Protein AF-A0A640T4W4-F1 (afdb_monomer)

Solvent-accessible surface area (backbone atoms only — not comparable to full-atom values): 9234 Å² total; per-residue (Å²): 133,63,74,55,59,55,52,50,51,50,52,50,52,46,46,73,70,68,56,85,58,77,63,46,58,45,52,45,71,54,50,72,35,65,68,62,49,50,57,32,55,79,66,49,32,19,34,34,18,25,38,56,58,77,37,78,40,57,28,76,93,44,76,40,35,42,51,65,50,59,76,66,57,54,78,86,60,49,43,83,44,55,25,58,73,46,103,84,49,69,54,67,30,34,35,30,78,42,74,35,59,62,96,58,93,44,37,50,32,44,36,39,39,30,37,79,85,79,64,50,74,48,38,28,48,30,41,25,59,56,86,70,60,69,68,57,56,40,35,46,57,41,49,62,81,60,85,77,71,72,83,75,73,78,82,73,82,78,82,131

Mean predicted aligned error: 10.57 Å

pLDDT: mean 72.94, std 17.38, range [24.86, 92.56]

Secondary structure (DSSP, 8-state):
--HHHHHHHHHHHHHHTT---SEEEE-HHHHT-HHHHHHHHHTT-EEEEEE-TT-EEEETTEEEEHHHHHHH--GGG-EEEE-S-BTTB--EEEEEE------SSSEEEEEEEE-TTT--EEEEEEEESS---HHHHHHHHHGGG-TT------------

Nearest PDB structures (foldseek):
  5eua-assembly2_B  TM=5.337E-01  e=7.377E-02  Pseudomonas aeruginosa
  5eph-assembly3_C  TM=5.341E-01  e=1.002E-01  Pseudomonas aeruginosa
  8joi-assembly2_B  TM=5.193E-01  e=1.360E-01  Pseudomonas aeruginosa
  1jwv-assembly1_A  TM=3.911E-01  e=1.537E-01  Escherichia coli
  4rva-assembly1_A  TM=4.074E-01  e=3.621E-01  Escherichia coli

Organism: NCBI:txid249580

Radius of gyration: 17.26 Å; Cα contacts (8 Å, |Δi|>4): 255; chains: 1; bounding box: 62×40×35 Å

Sequence (160 aa):
MPRSELATRMISRFLDAGHQAAWVAGDEVYGGNPKLRAALEERGTGYVLAVACSHEVTTGAGKFRADAVAKKVPKRAWQKLAAEAGAKGHRFYDWAAIDAADPEPGSRQPLIRRNRTTGELAYYRCYSAQPVPLTTLVRVAGSRRRAGQWPTVPSGRFSG

Foldseek 3Di:
DDPLVVVLVVLVVCVVVVDDDQEAEEEQSQQPDPVSVVSCVVVQRKYKYWHDQQDWAAAPVGIDRNVVVVVVDDPVQWDFAFAPQDPVGTQTWTKHWGFHPDPDQWGWIKMWTARPVPRDIIIIIITGNDDDDPNVSSNSNSCVVVPDDDPPPPPDDDDD

Structure (mmCIF, N/CA/C/O backbone):
data_AF-A0A640T4W4-F1
#
_entry.id   AF-A0A640T4W4-F1
#
loop_
_atom_site.group_PDB
_atom_site.id
_atom_site.type_symbol
_atom_site.label_atom_id
_atom_site.label_alt_id
_atom_site.label_comp_id
_atom_site.label_asym_id
_atom_site.label_entity_id
_atom_site.label_seq_id
_atom_site.pdbx_PDB_ins_code
_atom_site.Cartn_x
_atom_site.Cartn_y
_atom_site.Cartn_z
_atom_site.occupancy
_atom_site.B_iso_or_equiv
_atom_site.auth_seq_id
_atom_site.auth_comp_id
_atom_site.auth_asym_id
_atom_site.auth_atom_id
_atom_site.pdbx_PDB_model_num
ATOM 1 N N . MET A 1 1 ? -6.934 24.441 -11.862 1.00 48.44 1 MET A N 1
ATOM 2 C CA . MET A 1 1 ? -6.634 23.559 -10.711 1.00 48.44 1 MET A CA 1
ATOM 3 C C . MET A 1 1 ? -6.203 22.192 -11.222 1.00 48.44 1 MET A C 1
ATOM 5 O O . MET A 1 1 ? -6.883 21.667 -12.100 1.00 48.44 1 MET A O 1
ATOM 9 N N . PRO A 1 2 ? -5.091 21.622 -10.735 1.00 50.88 2 PRO A N 1
ATOM 10 C CA . PRO A 1 2 ? -4.694 20.257 -11.070 1.00 50.88 2 PRO A CA 1
ATOM 11 C C . PRO A 1 2 ? -5.713 19.235 -10.528 1.00 50.88 2 PRO A C 1
ATOM 13 O O . PRO A 1 2 ? -6.306 19.425 -9.466 1.00 50.88 2 PRO A O 1
ATOM 16 N N . ARG A 1 3 ? -5.924 18.131 -11.261 1.00 51.56 3 ARG A N 1
ATOM 17 C CA . ARG A 1 3 ? -6.896 17.062 -10.919 1.00 51.56 3 ARG A CA 1
ATOM 18 C C . ARG A 1 3 ? -6.682 16.461 -9.519 1.00 51.56 3 ARG A C 1
ATOM 20 O O . ARG A 1 3 ? -7.633 16.001 -8.895 1.00 51.56 3 ARG A O 1
ATOM 27 N N . SER A 1 4 ? -5.445 16.521 -9.033 1.00 52.38 4 SER A N 1
ATOM 28 C CA . SER A 1 4 ? -4.988 16.075 -7.716 1.00 52.38 4 SER A CA 1
ATOM 29 C C . SER A 1 4 ? -5.678 16.781 -6.546 1.00 52.38 4 SER A C 1
ATOM 31 O O . SER A 1 4 ? -6.152 16.149 -5.600 1.00 52.38 4 SER A O 1
ATOM 33 N N . GLU A 1 5 ? -5.746 18.108 -6.616 1.00 59.59 5 GLU A N 1
ATOM 34 C CA . GLU A 1 5 ? -6.269 18.953 -5.546 1.00 59.59 5 GLU A CA 1
ATOM 35 C C . GLU A 1 5 ? -7.786 18.881 -5.474 1.00 59.59 5 GLU A C 1
ATOM 37 O O . GLU A 1 5 ? -8.347 18.842 -4.379 1.00 59.59 5 GLU A O 1
ATOM 42 N N . LEU A 1 6 ? -8.450 18.812 -6.633 1.00 64.75 6 LEU A N 1
ATOM 43 C CA . LEU A 1 6 ? -9.901 18.675 -6.696 1.00 64.75 6 LEU A CA 1
ATOM 44 C C . LEU A 1 6 ? -10.344 17.375 -6.031 1.00 64.75 6 LEU A C 1
ATOM 46 O O . LEU A 1 6 ? -11.224 17.389 -5.176 1.00 64.75 6 LEU A O 1
ATOM 50 N N . ALA A 1 7 ? -9.706 16.262 -6.372 1.00 59.53 7 ALA A N 1
ATOM 51 C CA . ALA A 1 7 ? -10.104 14.985 -5.820 1.00 59.53 7 ALA A CA 1
ATOM 52 C C . ALA A 1 7 ? -9.690 14.808 -4.353 1.00 59.53 7 ALA A C 1
ATOM 54 O O . ALA A 1 7 ? -10.456 14.236 -3.585 1.00 59.53 7 ALA A O 1
ATOM 55 N N . THR A 1 8 ? -8.560 15.385 -3.925 1.00 63.47 8 THR A N 1
ATOM 56 C CA . THR A 1 8 ? -8.248 15.514 -2.490 1.00 63.47 8 THR A CA 1
ATOM 57 C C . THR A 1 8 ? -9.377 16.250 -1.773 1.00 63.47 8 THR A C 1
ATOM 59 O O . THR A 1 8 ? -9.892 15.759 -0.777 1.00 63.47 8 THR A O 1
ATOM 62 N N . ARG A 1 9 ? -9.810 17.403 -2.301 1.00 68.38 9 ARG A N 1
ATOM 63 C CA . ARG A 1 9 ? -10.874 18.212 -1.698 1.00 68.38 9 ARG A CA 1
ATOM 64 C C . ARG A 1 9 ? -12.216 17.484 -1.685 1.00 68.38 9 ARG A C 1
ATOM 66 O O . ARG A 1 9 ? -12.955 17.616 -0.718 1.00 68.38 9 ARG A O 1
ATOM 73 N N . MET A 1 10 ? -12.533 16.719 -2.729 1.00 71.00 10 MET A N 1
ATOM 74 C CA . MET A 1 10 ? -13.752 15.908 -2.783 1.00 71.00 10 MET A CA 1
ATOM 75 C C . MET A 1 10 ? -13.717 14.765 -1.771 1.00 71.00 10 MET A C 1
ATOM 77 O O . MET A 1 10 ? -14.708 14.564 -1.080 1.00 71.00 10 MET A O 1
ATOM 81 N N . ILE A 1 11 ? -12.587 14.061 -1.640 1.00 67.12 11 ILE A N 1
ATOM 82 C CA . ILE A 1 11 ? -12.424 13.002 -0.637 1.00 67.12 11 ILE A CA 1
ATOM 83 C C . ILE A 1 11 ? -12.500 13.601 0.769 1.00 67.12 11 ILE A C 1
ATOM 85 O O . ILE A 1 11 ? -13.276 13.112 1.579 1.00 67.12 11 ILE A O 1
ATOM 89 N N . SER A 1 12 ? -11.782 14.695 1.043 1.00 66.25 12 SER A N 1
ATOM 90 C CA . SER A 1 12 ? -11.867 15.399 2.326 1.00 66.25 12 SER A CA 1
ATOM 91 C C . SER A 1 12 ? -13.299 15.825 2.628 1.00 66.25 12 SER A C 1
ATOM 93 O O . SER A 1 12 ? -13.815 15.445 3.664 1.00 66.25 12 SER A O 1
ATOM 95 N N . ARG A 1 13 ? -13.997 16.480 1.692 1.00 69.81 13 ARG A N 1
ATOM 96 C CA . ARG A 1 13 ? -15.390 16.913 1.890 1.00 69.81 13 ARG A CA 1
ATOM 97 C C . ARG A 1 13 ? -16.356 15.745 2.099 1.00 69.81 13 ARG A C 1
ATOM 99 O O . ARG A 1 13 ? -17.288 15.866 2.884 1.00 69.81 13 ARG A O 1
ATOM 106 N N . PHE A 1 14 ? -16.161 14.633 1.392 1.00 67.00 14 PHE A N 1
ATOM 107 C CA . PHE A 1 14 ? -16.963 13.424 1.574 1.00 67.00 14 PHE A CA 1
ATOM 108 C C . PHE A 1 14 ? -16.757 12.827 2.973 1.00 67.00 14 PHE A C 1
ATOM 110 O O . PHE A 1 14 ? -17.725 12.465 3.635 1.00 67.00 14 PHE A O 1
ATOM 117 N N . LEU A 1 15 ? -15.513 12.789 3.452 1.00 64.25 15 LEU A N 1
ATOM 118 C CA . LEU A 1 15 ? -15.186 12.329 4.803 1.00 64.25 15 LEU A CA 1
ATOM 119 C C . LEU A 1 15 ? -15.657 13.324 5.880 1.00 64.25 15 LEU A C 1
ATOM 121 O O . LEU A 1 15 ? -16.170 12.912 6.919 1.00 64.25 15 LEU A O 1
ATOM 125 N N . ASP A 1 16 ? -15.538 14.631 5.635 1.00 67.81 16 ASP A N 1
ATOM 126 C CA . ASP A 1 16 ? -16.010 15.709 6.517 1.00 67.81 16 ASP A CA 1
ATOM 127 C C . ASP A 1 16 ? -17.535 15.699 6.667 1.00 67.81 16 ASP A C 1
ATOM 129 O O . ASP A 1 16 ? -18.048 16.042 7.727 1.00 67.81 16 ASP A O 1
ATOM 133 N N . ALA A 1 17 ? -18.262 15.234 5.648 1.00 66.38 17 ALA A N 1
ATOM 134 C CA . ALA A 1 17 ? -19.710 15.032 5.697 1.00 66.38 17 ALA A CA 1
ATOM 135 C C . ALA A 1 17 ? -20.143 13.823 6.558 1.00 66.38 17 ALA A C 1
ATOM 137 O O . ALA A 1 17 ? -21.329 13.503 6.610 1.00 66.38 17 ALA A O 1
ATOM 138 N N . GLY A 1 18 ? -19.207 13.143 7.232 1.00 57.94 18 GLY A N 1
ATOM 139 C CA . GLY A 1 18 ? -19.494 12.030 8.142 1.00 57.94 18 GLY A CA 1
ATOM 140 C C . GLY A 1 18 ? -19.676 10.680 7.447 1.00 57.94 18 GLY A C 1
ATOM 141 O O . GLY A 1 18 ? -20.037 9.698 8.095 1.00 57.94 18 GLY A O 1
ATOM 142 N N . HIS A 1 19 ? -19.413 10.593 6.140 1.00 62.12 19 HIS A N 1
ATOM 143 C CA . HIS A 1 19 ? -19.469 9.319 5.436 1.00 62.12 19 HIS A CA 1
ATOM 144 C C . HIS A 1 19 ? -18.290 8.428 5.837 1.00 62.12 19 HIS A C 1
ATOM 146 O O . HIS A 1 19 ? -17.123 8.787 5.674 1.00 62.12 19 HIS A O 1
ATOM 152 N N . GLN A 1 20 ? -18.606 7.232 6.329 1.00 61.94 20 GLN A N 1
ATOM 153 C CA . GLN A 1 20 ? -17.618 6.221 6.682 1.00 61.94 20 GLN A CA 1
ATOM 154 C C . GLN A 1 20 ? -17.348 5.323 5.472 1.00 61.94 20 GLN A C 1
ATOM 156 O O . GLN A 1 20 ? -18.208 4.554 5.044 1.00 61.94 20 GLN A O 1
ATOM 161 N N . ALA A 1 21 ? -16.140 5.406 4.921 1.00 66.69 21 ALA A N 1
ATOM 162 C CA . ALA A 1 21 ? -15.613 4.390 4.020 1.00 66.69 21 ALA A CA 1
ATOM 163 C C . ALA A 1 21 ? -14.641 3.514 4.811 1.00 66.69 21 ALA A C 1
ATOM 165 O O . ALA A 1 21 ? -13.733 4.033 5.448 1.00 66.69 21 ALA A O 1
ATOM 166 N N . ALA A 1 22 ? -14.796 2.189 4.761 1.00 76.19 22 ALA A N 1
ATOM 167 C CA . ALA A 1 22 ? -13.854 1.289 5.431 1.00 76.19 22 ALA A CA 1
ATOM 168 C C . ALA A 1 22 ? -12.451 1.333 4.789 1.00 76.19 22 ALA A C 1
ATOM 170 O O . ALA A 1 22 ? -11.450 1.114 5.470 1.00 76.19 22 ALA A O 1
ATOM 171 N N . TRP A 1 23 ? -12.389 1.616 3.480 1.00 81.06 23 TRP A N 1
ATOM 172 C CA . TRP A 1 23 ? -11.159 1.640 2.692 1.00 81.06 23 TRP A CA 1
ATOM 173 C C . TRP A 1 23 ? -11.173 2.726 1.618 1.00 81.06 23 TRP A C 1
ATOM 175 O O . TRP A 1 23 ? -12.164 2.890 0.907 1.00 81.06 23 TRP A O 1
ATOM 185 N N . VAL A 1 24 ? -10.031 3.386 1.428 1.00 81.12 24 VAL A N 1
ATOM 186 C CA . VAL A 1 24 ? -9.779 4.302 0.308 1.00 81.12 24 VAL A CA 1
ATOM 187 C C . VAL A 1 24 ? -8.683 3.739 -0.593 1.00 81.12 24 VAL A C 1
ATOM 189 O O . VAL A 1 24 ? -7.558 3.508 -0.158 1.00 81.12 24 VAL A O 1
ATOM 192 N N . ALA A 1 25 ? -8.997 3.540 -1.873 1.00 81.44 25 ALA A N 1
ATOM 193 C CA . ALA A 1 25 ? -8.022 3.174 -2.897 1.00 81.44 25 ALA A CA 1
ATOM 194 C C . ALA A 1 25 ? -7.760 4.371 -3.819 1.00 81.44 25 ALA A C 1
ATOM 196 O O . ALA A 1 25 ? -8.702 4.987 -4.314 1.00 81.44 25 ALA A O 1
ATOM 197 N N . GLY A 1 26 ? -6.492 4.690 -4.075 1.00 73.31 26 GLY A N 1
ATOM 198 C CA . GLY A 1 26 ? -6.111 5.882 -4.837 1.00 73.31 26 GLY A CA 1
ATOM 199 C C . GLY A 1 26 ? -4.856 5.684 -5.676 1.00 73.31 26 GLY A C 1
ATOM 200 O O . GLY A 1 26 ? -4.084 4.744 -5.479 1.00 73.31 26 GLY A O 1
ATOM 201 N N . ASP A 1 27 ? -4.674 6.548 -6.669 1.00 69.94 27 ASP A N 1
ATOM 202 C CA . ASP A 1 27 ? -3.467 6.576 -7.492 1.00 69.94 27 ASP A CA 1
ATOM 203 C C . ASP A 1 27 ? -2.300 7.345 -6.833 1.00 69.94 27 ASP A C 1
ATOM 205 O O . ASP A 1 27 ? -2.406 7.843 -5.710 1.00 69.94 27 ASP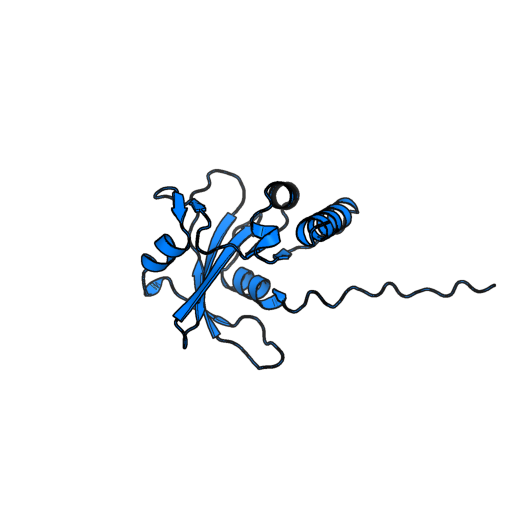 A O 1
ATOM 209 N N . GLU A 1 28 ? -1.175 7.410 -7.550 1.00 61.62 28 GLU A N 1
ATOM 210 C CA . GLU A 1 28 ? 0.084 8.041 -7.130 1.00 61.62 28 GLU A CA 1
ATOM 211 C C . GLU A 1 28 ? -0.074 9.491 -6.677 1.00 61.62 28 GLU A C 1
ATOM 213 O O . GLU A 1 28 ? 0.602 9.947 -5.754 1.00 61.62 28 GLU A O 1
ATOM 218 N N . VAL A 1 29 ? -1.034 10.192 -7.274 1.00 60.28 29 VAL A N 1
ATOM 219 C CA . VAL A 1 29 ? -1.324 11.590 -6.994 1.00 60.28 29 VAL A CA 1
ATOM 220 C C . VAL A 1 29 ? -1.850 11.771 -5.567 1.00 60.28 29 VAL A C 1
ATOM 222 O O . VAL A 1 29 ? -1.578 12.786 -4.926 1.00 60.28 29 VAL A O 1
ATOM 225 N N . TYR A 1 30 ? -2.558 10.771 -5.040 1.00 61.66 30 TYR A N 1
ATOM 226 C CA . TYR A 1 30 ? -3.068 10.769 -3.667 1.00 61.66 30 TYR A CA 1
ATOM 227 C C . TYR A 1 30 ? -2.039 10.231 -2.673 1.00 61.66 30 TYR A C 1
ATOM 229 O O . TYR A 1 30 ? -1.962 10.727 -1.550 1.00 61.66 30 TYR A O 1
ATOM 237 N N . GLY A 1 31 ? -1.218 9.255 -3.080 1.00 59.41 31 GLY A N 1
ATOM 238 C CA . GLY A 1 31 ? -0.173 8.668 -2.232 1.00 59.41 31 GLY A CA 1
ATOM 239 C C . GLY A 1 31 ? 0.877 9.679 -1.756 1.00 59.41 31 GLY A C 1
ATOM 240 O O . GLY A 1 31 ? 1.414 9.543 -0.651 1.00 59.41 31 GLY A O 1
ATOM 241 N N . GLY A 1 32 ? 1.117 10.723 -2.555 1.00 63.34 32 GLY A N 1
ATOM 242 C CA . GLY A 1 32 ? 2.023 11.828 -2.237 1.00 63.34 32 GLY A CA 1
ATOM 243 C C . GLY A 1 32 ? 1.438 12.935 -1.351 1.00 63.34 32 GLY A C 1
ATOM 244 O O . GLY A 1 32 ? 2.199 13.787 -0.901 1.00 63.34 32 GLY A O 1
ATOM 245 N N . ASN A 1 33 ? 0.128 12.956 -1.067 1.00 71.75 33 ASN A N 1
ATOM 246 C CA . ASN A 1 33 ? -0.494 14.053 -0.319 1.00 71.75 33 ASN A CA 1
ATOM 247 C C . ASN A 1 33 ? -0.500 13.781 1.203 1.00 71.75 33 ASN A C 1
ATOM 249 O O . ASN A 1 33 ? -1.288 12.959 1.676 1.00 71.75 33 ASN A O 1
ATOM 253 N N . PRO A 1 34 ? 0.330 14.468 2.013 1.00 73.62 34 PRO A N 1
ATOM 254 C CA . PRO A 1 34 ? 0.398 14.225 3.453 1.00 73.62 34 PRO A CA 1
ATOM 255 C C . PRO A 1 34 ? -0.891 14.603 4.193 1.00 73.62 34 PRO A C 1
ATOM 257 O O . PRO A 1 34 ? -1.236 13.921 5.150 1.00 73.62 34 PRO A O 1
ATOM 260 N N . LYS A 1 35 ? -1.630 15.625 3.736 1.00 75.62 35 LYS A N 1
ATOM 261 C CA . LYS A 1 35 ? -2.870 16.075 4.393 1.00 75.62 35 LYS A CA 1
ATOM 262 C C . LYS A 1 35 ? -3.992 15.053 4.247 1.00 75.62 35 LYS A C 1
ATOM 264 O O . LYS A 1 35 ? -4.705 14.783 5.204 1.00 75.62 35 LYS A O 1
ATOM 269 N N . LEU A 1 36 ? -4.114 14.458 3.059 1.00 75.00 36 LEU A N 1
ATOM 270 C CA . LEU A 1 36 ? -5.084 13.392 2.820 1.00 75.00 36 LEU A CA 1
ATOM 271 C C . LEU A 1 36 ? -4.786 12.172 3.694 1.00 75.00 36 LEU A C 1
ATOM 273 O O . LEU A 1 36 ? -5.699 11.599 4.275 1.00 75.00 36 LEU A O 1
ATOM 277 N N . ARG A 1 37 ? -3.507 11.795 3.805 1.00 79.06 37 ARG A N 1
ATOM 278 C CA . ARG A 1 37 ? -3.094 10.663 4.642 1.00 79.06 37 ARG A CA 1
ATOM 279 C C . ARG A 1 37 ? -3.390 10.917 6.114 1.00 79.06 37 ARG A C 1
ATOM 281 O O . ARG A 1 37 ? -4.043 10.083 6.719 1.00 79.06 37 ARG A O 1
ATOM 288 N N . ALA A 1 38 ? -2.986 12.070 6.648 1.00 81.38 38 ALA A N 1
ATOM 289 C CA . ALA A 1 38 ? -3.264 12.428 8.038 1.00 81.38 38 ALA A CA 1
ATOM 290 C C . ALA A 1 38 ? -4.768 12.368 8.345 1.00 81.38 38 ALA A C 1
ATOM 292 O O . ALA A 1 38 ? -5.168 11.697 9.287 1.00 81.38 38 ALA A O 1
ATOM 293 N N . ALA A 1 39 ? -5.608 12.942 7.477 1.00 80.50 39 ALA A N 1
ATOM 294 C CA . ALA A 1 39 ? -7.059 12.909 7.653 1.00 80.50 39 ALA A CA 1
ATOM 295 C C . ALA A 1 39 ? -7.654 11.487 7.624 1.00 80.50 39 ALA A C 1
ATOM 297 O O . ALA A 1 39 ? -8.631 11.221 8.319 1.00 80.50 39 ALA A O 1
ATOM 298 N N . LEU A 1 40 ? -7.103 10.570 6.818 1.00 81.88 40 LEU A N 1
ATOM 299 C CA . LEU A 1 40 ? -7.544 9.170 6.790 1.00 81.88 40 LEU A CA 1
ATOM 300 C C . LEU A 1 40 ? -7.110 8.417 8.054 1.00 81.88 40 LEU A C 1
ATOM 302 O O . LEU A 1 40 ? -7.904 7.663 8.613 1.00 81.88 40 LEU A O 1
ATOM 306 N N . GLU A 1 41 ? -5.879 8.645 8.515 1.00 84.88 41 GLU A N 1
ATOM 307 C CA . GLU A 1 41 ? -5.317 7.996 9.705 1.00 84.88 41 GLU A CA 1
ATOM 308 C C . GLU A 1 41 ? -5.985 8.487 10.996 1.00 84.88 41 GLU A C 1
ATOM 310 O O . GLU A 1 41 ? -6.386 7.661 11.811 1.00 84.88 41 GLU A O 1
ATOM 315 N N . GLU A 1 42 ? -6.227 9.796 11.142 1.00 83.06 42 GLU A N 1
ATOM 316 C CA . GLU A 1 42 ? -6.983 10.382 12.267 1.00 83.06 42 GLU A CA 1
ATOM 317 C C . GLU A 1 42 ? -8.387 9.780 12.408 1.00 83.06 42 GLU A C 1
ATOM 319 O O . GLU A 1 42 ? -8.920 9.654 13.508 1.00 83.06 42 GLU A O 1
ATOM 324 N N . ARG A 1 43 ? -8.989 9.374 11.286 1.00 78.75 43 ARG A N 1
ATOM 325 C CA . ARG A 1 43 ? -10.321 8.756 11.233 1.00 78.75 43 ARG A CA 1
ATOM 326 C C . ARG A 1 43 ? -10.278 7.230 11.317 1.00 78.75 43 ARG A C 1
ATOM 328 O O . ARG A 1 43 ? -11.323 6.595 11.189 1.00 78.75 43 ARG A O 1
ATOM 335 N N . GLY A 1 44 ? -9.094 6.627 11.444 1.00 81.88 44 GLY A N 1
ATOM 336 C CA . GLY A 1 44 ? -8.902 5.174 11.423 1.00 81.88 44 GLY A CA 1
ATOM 337 C C . GLY A 1 44 ? -9.306 4.508 10.101 1.00 81.88 44 GLY A C 1
ATOM 338 O O . GLY A 1 44 ? -9.548 3.302 10.060 1.00 81.88 44 GLY A O 1
ATOM 339 N N . THR A 1 45 ? -9.411 5.277 9.015 1.00 83.94 45 THR A N 1
ATOM 340 C CA . THR A 1 45 ? -9.839 4.781 7.704 1.00 83.94 45 THR A CA 1
ATOM 341 C C . THR A 1 45 ? -8.671 4.116 6.987 1.00 83.94 45 THR A C 1
ATOM 343 O O . THR A 1 45 ? -7.644 4.747 6.729 1.00 83.94 45 THR A O 1
ATOM 346 N N . GLY A 1 46 ? -8.832 2.841 6.625 1.00 86.69 46 GLY A N 1
ATOM 347 C CA . GLY A 1 46 ? -7.813 2.110 5.880 1.00 86.69 46 GLY A CA 1
ATOM 348 C C . GLY A 1 46 ? -7.596 2.700 4.488 1.00 86.69 46 GLY A C 1
ATOM 349 O O . GLY A 1 46 ? -8.528 3.190 3.848 1.00 86.69 46 GLY A O 1
ATOM 350 N N . TYR A 1 47 ? -6.372 2.635 3.973 1.00 86.44 47 TYR A N 1
ATOM 351 C CA . TYR A 1 47 ? -6.102 3.059 2.603 1.00 86.44 47 TYR A CA 1
ATOM 352 C C . TYR A 1 47 ? -5.067 2.192 1.900 1.00 86.44 47 TYR A C 1
ATOM 354 O O . TYR A 1 47 ? -4.187 1.610 2.529 1.00 86.44 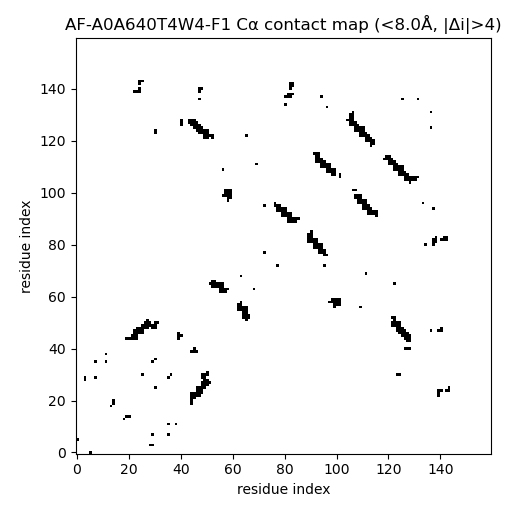47 TYR A O 1
ATOM 362 N N . VAL A 1 48 ? -5.165 2.147 0.571 1.00 87.69 48 VAL A N 1
ATOM 363 C CA . VAL A 1 48 ? -4.161 1.584 -0.336 1.00 87.69 48 VAL A CA 1
ATOM 364 C C . VAL A 1 48 ? -3.944 2.575 -1.474 1.00 87.69 48 VAL A C 1
ATOM 366 O O . VAL A 1 48 ? -4.749 2.683 -2.401 1.00 87.69 48 VAL A O 1
ATOM 369 N N . LEU A 1 49 ? -2.851 3.327 -1.398 1.00 86.12 49 LEU A N 1
ATOM 370 C CA . LEU A 1 49 ? -2.537 4.385 -2.355 1.00 86.12 49 LEU A CA 1
ATOM 371 C C . LEU A 1 49 ? -1.325 3.969 -3.179 1.00 86.12 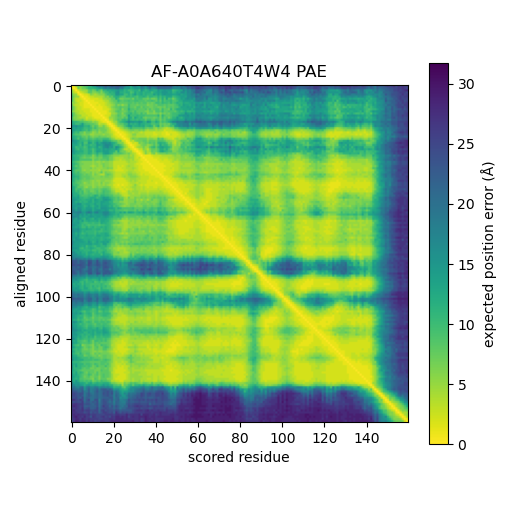49 LEU A C 1
ATOM 373 O O . LEU A 1 49 ? -0.305 3.579 -2.612 1.00 86.12 49 LEU A O 1
ATOM 377 N N . ALA A 1 50 ? -1.425 4.038 -4.507 1.00 85.31 50 ALA A N 1
ATOM 378 C CA . ALA A 1 50 ? -0.256 3.837 -5.358 1.00 85.31 50 ALA A CA 1
ATOM 379 C C . ALA A 1 50 ? 0.795 4.921 -5.067 1.00 85.31 50 ALA A C 1
ATOM 381 O O . ALA A 1 50 ? 0.449 6.024 -4.650 1.00 85.31 50 ALA A O 1
ATOM 382 N N . VAL A 1 51 ? 2.072 4.603 -5.263 1.00 83.94 51 VAL A N 1
ATOM 383 C CA . VAL A 1 51 ? 3.196 5.535 -5.088 1.00 83.94 51 VAL A CA 1
ATOM 384 C C . VAL A 1 51 ? 4.253 5.313 -6.171 1.00 83.94 51 VAL A C 1
ATOM 386 O O . VAL A 1 51 ? 4.321 4.236 -6.772 1.00 83.94 51 VAL A O 1
ATOM 389 N N . ALA A 1 52 ? 5.093 6.325 -6.396 1.00 81.75 52 ALA A N 1
ATOM 390 C CA . ALA A 1 52 ? 6.240 6.247 -7.294 1.00 81.75 52 ALA A CA 1
ATOM 391 C C . ALA A 1 52 ? 7.212 5.127 -6.883 1.00 81.75 52 ALA A C 1
ATOM 393 O O . ALA A 1 52 ? 7.346 4.796 -5.705 1.00 81.75 52 ALA A O 1
ATOM 394 N N . CYS A 1 53 ? 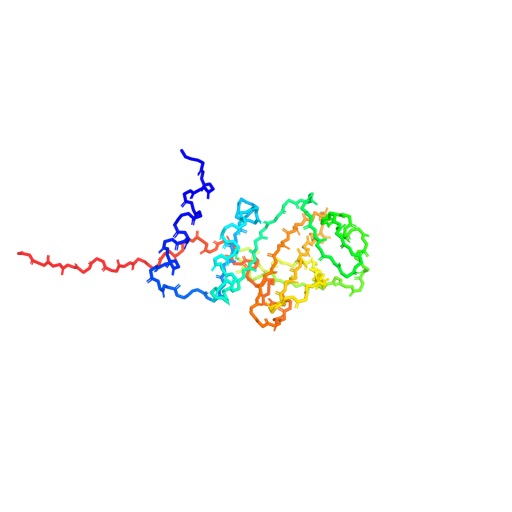7.997 4.611 -7.829 1.00 81.69 53 CYS A N 1
ATOM 395 C CA . CYS A 1 53 ? 9.093 3.686 -7.514 1.00 81.69 53 CYS A CA 1
ATOM 396 C C . CYS A 1 53 ? 10.203 4.327 -6.657 1.00 81.69 53 CYS A C 1
ATOM 398 O O . CYS 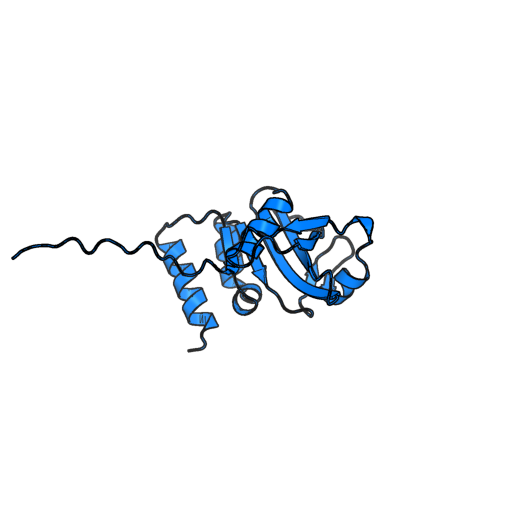A 1 53 ? 10.875 3.637 -5.891 1.00 81.69 53 CYS A O 1
ATOM 400 N N . SER A 1 54 ? 10.369 5.649 -6.768 1.00 80.94 54 SER A N 1
ATOM 401 C CA . SER A 1 54 ? 11.294 6.467 -5.980 1.00 80.94 54 SER A CA 1
ATOM 402 C C . SER A 1 54 ? 10.768 6.811 -4.587 1.00 80.94 54 SER A C 1
ATOM 404 O O . SER A 1 54 ? 11.490 7.429 -3.810 1.00 80.94 54 SER A O 1
ATOM 406 N N . HIS A 1 55 ? 9.530 6.423 -4.267 1.00 81.38 55 HIS A N 1
ATOM 407 C CA . HIS A 1 55 ? 8.901 6.735 -2.992 1.00 81.38 55 HIS A CA 1
ATOM 408 C C . HIS A 1 55 ? 9.679 6.133 -1.819 1.00 81.38 55 HIS A C 1
ATOM 410 O O . HIS A 1 55 ? 10.067 4.963 -1.854 1.00 81.38 55 HIS A O 1
ATOM 416 N N . GLU A 1 56 ? 9.875 6.923 -0.763 1.00 82.25 56 GLU A N 1
ATOM 417 C CA . GLU A 1 56 ? 10.583 6.477 0.433 1.00 82.25 56 GLU A CA 1
ATOM 418 C C . GLU A 1 56 ? 9.683 5.656 1.361 1.00 82.25 56 GLU A C 1
ATOM 420 O O . GLU A 1 56 ? 8.601 6.065 1.803 1.00 82.25 56 GLU A O 1
ATOM 425 N N . VAL A 1 57 ? 10.181 4.472 1.678 1.00 77.88 57 VAL A N 1
ATOM 426 C CA . VAL A 1 57 ? 9.578 3.483 2.549 1.00 77.88 57 VAL A CA 1
ATOM 427 C C . VAL A 1 57 ? 10.414 3.384 3.819 1.00 77.88 57 VAL A C 1
ATOM 429 O O . VAL A 1 57 ? 11.589 3.022 3.771 1.00 77.88 57 VAL A O 1
ATOM 432 N N . THR A 1 58 ? 9.800 3.681 4.962 1.00 78.31 58 THR A N 1
ATOM 433 C CA . THR A 1 58 ? 10.400 3.426 6.275 1.00 78.31 58 THR A CA 1
ATOM 434 C C . THR A 1 58 ? 10.222 1.951 6.624 1.00 78.31 58 THR A C 1
ATOM 436 O O . THR A 1 58 ? 9.104 1.444 6.641 1.00 78.31 58 THR A O 1
ATOM 439 N N . THR A 1 59 ? 11.324 1.263 6.893 1.00 74.19 59 THR A N 1
ATOM 440 C CA . THR A 1 59 ? 11.374 -0.130 7.358 1.00 74.19 59 THR A CA 1
ATOM 441 C C . THR A 1 59 ? 12.133 -0.193 8.682 1.00 74.19 59 THR A C 1
ATOM 443 O O . THR A 1 59 ? 12.807 0.770 9.047 1.00 74.19 59 THR A O 1
ATOM 446 N N . GLY A 1 60 ? 12.114 -1.340 9.368 1.00 70.69 60 GLY A N 1
ATOM 447 C CA . GLY A 1 60 ? 12.947 -1.555 10.566 1.00 70.69 60 GLY A CA 1
ATOM 448 C C . GLY A 1 60 ? 14.447 -1.385 10.344 1.00 70.69 60 GLY A C 1
ATOM 449 O O . GLY A 1 60 ? 15.170 -1.078 11.282 1.00 70.69 60 GLY A O 1
ATOM 450 N N . ALA A 1 61 ? 14.914 -1.512 9.101 1.00 72.81 61 ALA A N 1
ATOM 451 C CA . ALA A 1 61 ? 16.311 -1.299 8.736 1.00 72.81 61 ALA A CA 1
ATOM 452 C C . ALA A 1 61 ? 16.628 0.158 8.332 1.00 72.81 61 ALA A C 1
ATOM 454 O O . ALA A 1 61 ? 17.748 0.441 7.914 1.00 72.81 61 ALA A O 1
ATOM 455 N N . GLY A 1 62 ? 15.650 1.070 8.397 1.00 79.38 62 GLY A N 1
ATOM 456 C CA . GLY A 1 62 ? 15.775 2.462 7.961 1.00 79.38 62 GLY A CA 1
ATOM 457 C C . GLY A 1 62 ? 14.888 2.815 6.764 1.00 79.38 62 GLY A C 1
ATOM 458 O O . GLY A 1 62 ? 14.002 2.052 6.362 1.00 79.38 62 GLY A O 1
ATOM 459 N N . LYS A 1 63 ? 15.112 4.007 6.201 1.00 82.44 63 LYS A N 1
ATOM 460 C CA . LYS A 1 63 ? 14.373 4.524 5.042 1.00 82.44 63 LYS A CA 1
ATOM 461 C C . LYS A 1 63 ? 15.056 4.113 3.743 1.00 82.44 63 LYS A C 1
ATOM 463 O O . LYS A 1 63 ? 16.248 4.345 3.562 1.00 82.44 63 LYS A O 1
ATOM 468 N N . PHE A 1 64 ? 14.290 3.531 2.830 1.00 84.06 64 PHE A N 1
ATOM 469 C CA . PHE A 1 64 ? 14.774 3.095 1.523 1.00 84.06 64 PHE A CA 1
ATOM 470 C C . PHE A 1 64 ? 13.760 3.432 0.438 1.00 84.06 64 PHE A C 1
ATOM 472 O O . PHE A 1 64 ? 12.558 3.469 0.687 1.00 84.06 64 PHE A O 1
ATOM 479 N N . ARG A 1 65 ? 14.225 3.608 -0.799 1.00 86.38 65 ARG A N 1
ATOM 480 C CA . ARG A 1 65 ? 13.322 3.709 -1.950 1.00 86.38 65 ARG A CA 1
ATOM 481 C C . ARG A 1 65 ? 12.576 2.396 -2.180 1.00 86.38 65 ARG A C 1
ATOM 483 O O . ARG A 1 65 ? 13.154 1.316 -2.029 1.00 86.38 65 ARG A O 1
ATOM 490 N N . ALA A 1 66 ? 11.319 2.486 -2.598 1.00 84.62 66 ALA A N 1
ATOM 491 C CA . ALA A 1 66 ? 10.459 1.329 -2.822 1.00 84.62 66 ALA A CA 1
ATOM 492 C C . ALA A 1 66 ? 11.055 0.329 -3.836 1.00 84.62 66 ALA A C 1
ATOM 494 O O . ALA A 1 66 ? 10.986 -0.884 -3.627 1.00 84.62 66 ALA A O 1
ATOM 495 N N . ASP A 1 67 ? 11.712 0.815 -4.891 1.00 86.25 67 ASP A N 1
ATOM 496 C CA . ASP A 1 67 ? 12.418 -0.019 -5.870 1.00 86.25 67 ASP A CA 1
ATOM 497 C C . ASP A 1 67 ? 13.646 -0.747 -5.297 1.00 86.25 67 ASP A C 1
ATOM 499 O O . ASP A 1 67 ? 13.878 -1.923 -5.591 1.00 86.25 67 ASP A O 1
ATOM 503 N N . ALA A 1 68 ? 14.423 -0.079 -4.447 1.00 87.25 68 ALA A N 1
ATOM 504 C CA . ALA A 1 68 ? 15.551 -0.679 -3.747 1.00 87.25 68 ALA A CA 1
ATOM 505 C C . ALA A 1 68 ? 15.085 -1.759 -2.760 1.00 87.25 68 ALA A C 1
ATOM 507 O O . ALA A 1 68 ? 15.721 -2.811 -2.660 1.00 87.25 68 ALA A O 1
ATOM 508 N N . VAL A 1 69 ? 13.955 -1.534 -2.081 1.00 86.00 69 VAL A N 1
ATOM 509 C CA . VAL A 1 69 ? 13.319 -2.540 -1.219 1.00 86.00 69 VAL A CA 1
ATOM 510 C C . VAL A 1 69 ? 12.860 -3.735 -2.051 1.00 86.00 69 VAL A C 1
ATOM 512 O O . VAL A 1 69 ? 13.212 -4.861 -1.710 1.00 86.00 69 VAL A O 1
ATOM 515 N N . ALA A 1 70 ? 12.170 -3.516 -3.178 1.00 86.25 70 ALA A N 1
ATOM 516 C CA . ALA A 1 70 ? 11.684 -4.592 -4.049 1.00 86.25 70 ALA A CA 1
ATOM 517 C C . ALA A 1 70 ? 12.789 -5.558 -4.494 1.00 86.25 70 ALA A C 1
ATOM 519 O O . ALA A 1 70 ? 12.579 -6.771 -4.505 1.00 86.25 70 ALA A O 1
ATOM 520 N N . LYS A 1 71 ? 13.977 -5.032 -4.821 1.00 86.88 71 LYS A N 1
ATOM 521 C CA . LYS A 1 71 ? 15.146 -5.838 -5.218 1.00 86.88 71 LYS A CA 1
ATOM 522 C C . LYS A 1 71 ? 15.664 -6.742 -4.096 1.00 86.88 71 LYS A C 1
ATOM 524 O O . LYS A 1 71 ? 16.273 -7.768 -4.382 1.00 86.88 71 LYS A O 1
ATOM 529 N N . LYS A 1 72 ? 15.430 -6.369 -2.837 1.00 87.44 72 LYS A N 1
ATOM 530 C CA . LYS A 1 72 ? 15.872 -7.108 -1.647 1.00 87.44 72 LYS A CA 1
ATOM 531 C C . LYS A 1 72 ? 14.805 -8.059 -1.098 1.00 87.44 72 LYS A C 1
ATOM 533 O O . LYS A 1 72 ? 15.103 -8.823 -0.183 1.00 87.44 72 LYS A O 1
ATOM 538 N N . VAL A 1 73 ? 13.582 -8.046 -1.640 1.00 87.06 73 VAL A N 1
ATOM 539 C CA . VAL A 1 73 ? 12.508 -8.937 -1.180 1.00 87.06 73 VAL A CA 1
ATOM 540 C C . VAL A 1 73 ? 12.863 -10.389 -1.518 1.00 87.06 73 VAL A C 1
ATOM 542 O O . VAL A 1 73 ? 12.969 -10.736 -2.702 1.00 87.06 73 VAL A O 1
ATOM 545 N N . PRO A 1 74 ? 13.008 -11.274 -0.515 1.00 87.12 74 PRO A N 1
ATOM 546 C CA . PRO A 1 74 ? 13.356 -12.664 -0.761 1.00 87.12 74 PRO A CA 1
ATOM 547 C C . PRO A 1 74 ? 12.227 -13.370 -1.517 1.00 87.12 74 PRO A C 1
ATOM 549 O O . PRO A 1 74 ? 11.049 -13.096 -1.297 1.00 87.12 74 PRO A O 1
ATOM 552 N N . LYS A 1 75 ? 12.569 -14.343 -2.373 1.00 84.88 75 LYS A N 1
ATOM 553 C CA . LYS A 1 75 ? 11.593 -15.072 -3.211 1.00 84.88 75 LYS A CA 1
ATOM 554 C C . LYS A 1 75 ? 10.401 -15.624 -2.412 1.00 84.88 75 LYS A C 1
ATOM 556 O O . LYS A 1 75 ? 9.278 -15.547 -2.891 1.00 84.88 75 LYS A O 1
ATOM 561 N N . ARG A 1 76 ? 10.642 -16.104 -1.186 1.00 86.81 76 ARG A N 1
ATOM 562 C CA . ARG A 1 76 ? 9.622 -16.658 -0.272 1.00 86.81 76 ARG A CA 1
ATOM 563 C C . ARG A 1 76 ? 8.610 -15.643 0.273 1.00 86.81 76 ARG A C 1
ATOM 565 O O . ARG A 1 76 ? 7.556 -16.049 0.738 1.00 86.81 76 ARG A O 1
ATOM 572 N N . ALA A 1 77 ? 8.936 -14.351 0.257 1.00 87.50 77 ALA A N 1
ATOM 573 C CA . ALA A 1 77 ? 8.036 -13.299 0.732 1.00 87.50 77 ALA A CA 1
ATOM 574 C C . ALA A 1 77 ? 7.009 -12.881 -0.334 1.00 87.50 77 ALA A C 1
ATOM 576 O O . ALA A 1 77 ? 6.047 -12.184 -0.025 1.00 87.50 77 ALA A O 1
ATOM 577 N N . TRP A 1 78 ? 7.194 -13.319 -1.583 1.00 90.69 78 TRP A N 1
ATOM 578 C CA . TRP A 1 78 ? 6.236 -13.093 -2.656 1.00 90.69 78 TRP A CA 1
ATOM 579 C C . TRP A 1 78 ? 5.102 -14.115 -2.582 1.00 90.69 78 TRP A C 1
ATOM 581 O O . TRP A 1 78 ? 5.323 -15.318 -2.706 1.00 90.69 78 TRP A O 1
ATOM 591 N N . GLN A 1 79 ? 3.876 -13.627 -2.436 1.00 90.38 79 GLN A N 1
ATOM 592 C CA . GLN A 1 79 ? 2.661 -14.431 -2.414 1.00 90.38 79 GLN A CA 1
ATOM 593 C C . GLN A 1 79 ? 1.873 -14.233 -3.707 1.00 90.38 79 GLN A C 1
ATOM 595 O O . GLN A 1 79 ? 1.560 -13.108 -4.103 1.00 90.38 79 GLN A O 1
ATOM 600 N N . LYS A 1 80 ? 1.524 -15.334 -4.375 1.00 91.19 80 LYS A N 1
ATOM 601 C CA . LYS A 1 80 ? 0.682 -15.304 -5.574 1.00 91.19 80 LYS A CA 1
ATOM 602 C C . LYS A 1 80 ? -0.765 -15.058 -5.160 1.00 91.19 80 LYS A C 1
ATOM 604 O O . LYS A 1 80 ? -1.412 -15.956 -4.629 1.00 91.19 80 LYS A O 1
ATOM 609 N N . LEU A 1 81 ? -1.290 -13.874 -5.460 1.00 87.25 81 LEU A N 1
ATOM 610 C CA . LEU A 1 81 ? -2.663 -13.498 -5.129 1.00 87.25 81 LEU A CA 1
ATOM 611 C C . LEU A 1 81 ? -3.361 -12.858 -6.330 1.00 87.25 81 LEU A C 1
ATOM 613 O O . LEU A 1 81 ? -2.754 -12.149 -7.140 1.00 87.25 81 LEU A O 1
ATOM 617 N N . ALA A 1 82 ? -4.660 -13.116 -6.446 1.00 80.06 82 ALA A N 1
ATOM 618 C CA . ALA A 1 82 ? -5.508 -12.451 -7.421 1.00 80.06 82 ALA A CA 1
ATOM 619 C C . ALA A 1 82 ? -6.080 -11.167 -6.813 1.00 80.06 82 ALA A C 1
ATOM 621 O O . ALA A 1 82 ? -6.667 -11.193 -5.731 1.00 80.06 82 ALA A O 1
ATOM 622 N N . ALA A 1 83 ? -5.958 -10.058 -7.544 1.00 69.12 83 ALA A N 1
ATOM 623 C CA . ALA A 1 83 ? -6.908 -8.962 -7.382 1.00 69.12 83 ALA A CA 1
ATOM 624 C C . ALA A 1 83 ? -8.302 -9.486 -7.779 1.00 69.12 83 ALA A C 1
ATOM 626 O O . ALA A 1 83 ? -8.384 -10.385 -8.623 1.00 69.12 83 ALA A O 1
ATOM 627 N N . GLU A 1 84 ? -9.378 -8.976 -7.169 1.00 61.59 84 GLU A N 1
ATOM 628 C CA . GLU A 1 84 ? -10.752 -9.417 -7.465 1.00 61.59 84 GLU A CA 1
ATOM 629 C C . GLU A 1 84 ? -11.016 -9.557 -8.973 1.00 61.59 84 GLU A C 1
ATOM 631 O O . GLU A 1 84 ? -10.417 -8.853 -9.794 1.00 61.59 84 GLU A O 1
ATOM 636 N N . ALA A 1 85 ? -11.912 -10.481 -9.337 1.00 50.78 85 ALA A N 1
ATOM 637 C CA . ALA A 1 85 ? -12.256 -10.760 -10.725 1.00 50.78 85 ALA A CA 1
ATOM 638 C C . ALA A 1 85 ? -12.689 -9.471 -11.442 1.00 50.78 85 ALA A C 1
ATOM 640 O O . ALA A 1 85 ? -13.771 -8.938 -11.213 1.00 50.78 85 ALA A O 1
ATOM 641 N N . GLY A 1 86 ? -11.828 -8.954 -12.318 1.00 53.47 86 GLY A N 1
ATOM 642 C CA . GLY A 1 86 ? -12.236 -7.941 -13.282 1.00 53.47 86 GLY A CA 1
ATOM 643 C C . GLY A 1 86 ? -12.967 -8.597 -14.454 1.00 53.47 86 GLY A C 1
ATOM 644 O O . GLY A 1 86 ? -12.906 -9.810 -14.633 1.00 53.47 86 GLY A O 1
ATOM 645 N N . ALA A 1 87 ? -13.542 -7.786 -15.344 1.00 47.00 87 ALA A N 1
ATOM 646 C CA . ALA A 1 87 ? -14.205 -8.236 -16.580 1.00 47.00 87 ALA A CA 1
ATOM 647 C C . ALA A 1 87 ? -13.334 -9.098 -17.535 1.00 47.00 87 ALA A C 1
ATOM 649 O O . ALA A 1 87 ? -13.818 -9.563 -18.557 1.00 47.00 87 ALA A O 1
ATOM 650 N N . LYS A 1 88 ? -12.042 -9.301 -17.231 1.00 52.47 88 LYS A N 1
ATOM 651 C CA . LYS A 1 88 ? -11.090 -10.138 -17.988 1.00 52.47 88 LYS A CA 1
ATOM 652 C C . LYS A 1 88 ? -10.571 -11.340 -17.171 1.00 52.47 88 LYS A C 1
ATOM 654 O O . LYS A 1 88 ? -9.476 -11.823 -17.445 1.00 52.47 88 LYS A O 1
ATOM 659 N N . GLY A 1 89 ? -11.311 -11.775 -16.149 1.00 57.69 89 GLY A N 1
ATOM 660 C CA . GLY A 1 89 ? -10.932 -12.880 -15.261 1.00 57.69 89 GLY A CA 1
ATOM 661 C C . GLY A 1 89 ? -9.955 -12.490 -14.143 1.00 57.69 89 GLY A C 1
ATOM 662 O O . GLY A 1 89 ? -9.550 -11.329 -14.006 1.00 57.69 89 GLY A O 1
ATOM 663 N N . HIS A 1 90 ? -9.583 -13.476 -13.320 1.00 61.28 90 HIS A N 1
ATOM 664 C CA . HIS A 1 90 ? -8.634 -13.304 -12.218 1.00 61.28 90 HIS A CA 1
ATOM 665 C C . HIS A 1 90 ? -7.230 -13.008 -12.754 1.00 61.28 90 HIS A C 1
ATOM 667 O O . HIS A 1 90 ? -6.578 -13.868 -13.346 1.00 61.28 90 HIS A O 1
ATOM 673 N N . ARG A 1 91 ? -6.728 -11.791 -12.519 1.00 71.75 91 ARG A N 1
ATOM 674 C CA . ARG A 1 91 ? -5.323 -11.470 -12.792 1.00 71.75 91 ARG A CA 1
ATOM 675 C C . ARG A 1 91 ? -4.489 -11.790 -11.561 1.00 71.75 91 ARG A C 1
ATOM 677 O O . ARG A 1 91 ? -4.562 -11.083 -10.555 1.00 71.75 91 ARG A O 1
ATOM 684 N N . PHE A 1 92 ? -3.705 -12.858 -11.659 1.00 83.38 92 PHE A N 1
ATOM 685 C CA . PHE A 1 92 ? -2.729 -13.222 -10.639 1.00 83.38 92 PHE A CA 1
ATOM 686 C C . PHE A 1 92 ? -1.492 -12.336 -10.752 1.00 83.38 92 PHE A C 1
ATOM 688 O O . PHE A 1 92 ? -0.864 -12.262 -11.808 1.00 83.38 92 PHE A O 1
ATOM 695 N N . TYR A 1 93 ? -1.119 -11.727 -9.636 1.00 88.75 93 TYR A N 1
ATOM 696 C CA . TYR A 1 93 ? 0.148 -11.031 -9.469 1.00 88.75 93 TYR A CA 1
ATOM 697 C C . TYR A 1 93 ? 0.893 -11.648 -8.287 1.00 88.75 93 TYR A C 1
ATOM 699 O O . TYR A 1 93 ? 0.280 -12.268 -7.414 1.00 88.75 93 TYR A O 1
ATOM 707 N N . ASP A 1 94 ? 2.210 -11.484 -8.264 1.00 91.31 94 ASP A N 1
ATOM 708 C CA . ASP A 1 94 ? 2.966 -11.749 -7.046 1.00 91.31 94 ASP A CA 1
ATOM 709 C C . ASP A 1 94 ? 2.921 -10.484 -6.185 1.00 91.31 94 ASP A C 1
ATOM 711 O O . ASP A 1 94 ? 3.132 -9.380 -6.688 1.00 91.31 94 ASP A O 1
ATOM 715 N N . TRP A 1 95 ? 2.638 -10.635 -4.899 1.00 92.56 95 TRP A N 1
ATOM 716 C CA . TRP A 1 95 ? 2.528 -9.534 -3.951 1.00 92.56 95 TRP A CA 1
ATOM 717 C C . TRP A 1 95 ? 3.475 -9.745 -2.781 1.00 92.56 95 TRP A C 1
ATOM 719 O O . TRP A 1 95 ? 3.612 -10.862 -2.295 1.00 92.56 95 TRP A O 1
ATOM 729 N N . ALA A 1 96 ? 4.102 -8.674 -2.316 1.00 91.50 96 ALA A N 1
ATOM 730 C CA . ALA A 1 96 ? 4.923 -8.677 -1.116 1.00 91.50 96 ALA A CA 1
ATOM 731 C C . ALA A 1 96 ? 4.509 -7.510 -0.220 1.00 91.50 96 ALA A C 1
ATOM 733 O O . ALA A 1 96 ? 4.562 -6.357 -0.651 1.00 91.50 96 ALA A O 1
ATOM 734 N N . ALA A 1 97 ? 4.096 -7.816 1.009 1.00 89.56 97 ALA A N 1
ATOM 735 C CA . ALA A 1 97 ? 3.983 -6.824 2.071 1.00 89.56 97 ALA A CA 1
ATOM 736 C C . ALA A 1 97 ? 5.339 -6.678 2.758 1.00 89.56 97 ALA A C 1
ATOM 738 O O . ALA A 1 97 ? 6.033 -7.667 2.996 1.00 89.56 97 ALA A O 1
ATOM 739 N N . ILE A 1 98 ? 5.705 -5.439 3.051 1.00 85.31 98 ILE A N 1
ATOM 740 C CA . ILE A 1 98 ? 6.883 -5.095 3.831 1.00 85.31 98 ILE A CA 1
ATOM 741 C C . ILE A 1 98 ? 6.388 -4.615 5.186 1.00 85.31 98 ILE A C 1
ATOM 743 O O . ILE A 1 98 ? 5.465 -3.804 5.253 1.00 85.31 98 ILE A O 1
ATOM 747 N N . ASP A 1 99 ? 7.012 -5.085 6.257 1.00 74.00 99 ASP A N 1
ATOM 748 C CA . ASP A 1 99 ? 6.743 -4.543 7.580 1.00 74.00 99 ASP A CA 1
ATOM 749 C C . ASP A 1 99 ? 7.404 -3.166 7.686 1.00 74.00 99 ASP A C 1
ATOM 751 O O . ASP A 1 99 ? 8.632 -3.029 7.589 1.00 74.00 99 ASP A O 1
ATOM 755 N N . ALA A 1 100 ? 6.589 -2.120 7.841 1.00 69.81 100 ALA A N 1
ATOM 756 C CA . ALA A 1 100 ? 7.118 -0.842 8.281 1.00 69.81 100 ALA A CA 1
ATOM 757 C C . ALA A 1 100 ? 7.418 -0.953 9.776 1.00 69.81 100 ALA A C 1
ATOM 759 O O . ALA A 1 100 ? 6.588 -1.434 10.546 1.00 69.81 100 ALA A O 1
ATOM 760 N N . ALA A 1 101 ? 8.596 -0.496 10.192 1.00 62.78 101 ALA A N 1
ATOM 761 C CA . ALA A 1 101 ? 8.813 -0.220 11.603 1.00 62.78 101 AL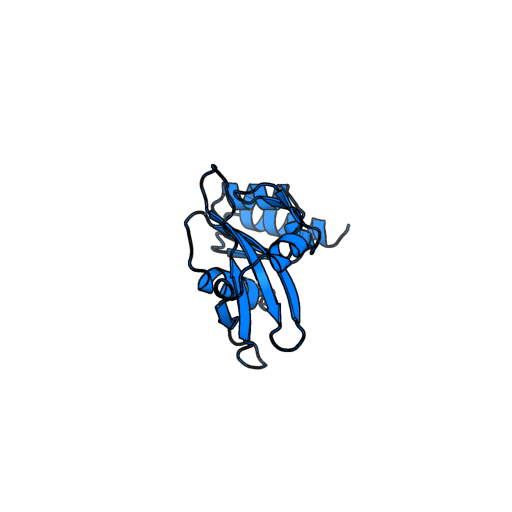A A CA 1
ATOM 762 C C . ALA A 1 101 ? 8.243 1.161 11.869 1.00 62.78 101 ALA A C 1
ATOM 764 O O . ALA A 1 101 ? 8.890 2.171 11.592 1.00 62.78 101 ALA A O 1
ATOM 765 N N . ASP A 1 102 ? 7.005 1.180 12.331 1.00 63.44 102 ASP A N 1
ATOM 766 C CA . ASP A 1 102 ? 6.367 2.394 12.790 1.00 63.44 102 ASP A CA 1
ATOM 767 C C . ASP A 1 102 ? 5.924 2.181 14.240 1.00 63.44 102 ASP A C 1
ATOM 769 O O . ASP A 1 102 ? 5.186 1.229 14.501 1.00 63.44 102 ASP A O 1
ATOM 773 N N . PRO A 1 103 ? 6.433 2.974 15.199 1.00 59.28 103 PRO A N 1
ATOM 774 C CA . PRO A 1 103 ? 6.050 2.852 16.602 1.00 59.28 103 PRO A CA 1
ATOM 775 C C . PRO A 1 103 ? 4.655 3.425 16.891 1.00 59.28 103 PRO A C 1
ATOM 777 O O . PRO A 1 103 ? 4.156 3.271 18.004 1.00 59.28 103 PRO A O 1
ATOM 780 N N . GLU A 1 104 ? 4.033 4.114 15.933 1.00 68.56 104 GLU A N 1
ATOM 781 C CA . GLU A 1 104 ? 2.713 4.708 16.121 1.00 68.56 104 GLU A CA 1
ATOM 782 C C . GLU A 1 104 ? 1.561 3.689 16.013 1.00 68.56 104 GLU A C 1
ATOM 784 O O . GLU A 1 104 ? 1.687 2.662 15.342 1.00 68.56 104 GLU A O 1
ATOM 789 N N . PRO A 1 105 ? 0.398 3.980 16.629 1.00 68.81 105 PRO A N 1
ATOM 790 C CA . PRO A 1 105 ? -0.792 3.146 16.509 1.00 68.81 105 PRO A CA 1
ATOM 791 C C . PRO A 1 105 ? -1.265 2.989 15.056 1.00 68.81 105 PRO A C 1
ATOM 793 O O . PRO A 1 105 ? -1.432 3.962 14.320 1.00 68.81 105 PRO A O 1
ATOM 796 N N . GLY A 1 106 ? -1.571 1.750 14.675 1.00 75.94 106 GLY A N 1
ATOM 797 C CA . GLY A 1 106 ? -2.019 1.387 13.332 1.00 75.94 106 GLY A CA 1
ATOM 798 C C . GLY A 1 106 ? -0.958 0.616 12.548 1.00 75.94 106 GLY A C 1
ATOM 799 O O . GLY A 1 106 ? 0.230 0.633 12.846 1.00 75.94 106 GLY A O 1
ATOM 800 N N . SER A 1 107 ? -1.399 -0.122 11.536 1.00 82.12 107 SER A N 1
ATOM 801 C CA . SER A 1 107 ? -0.527 -0.928 10.688 1.00 82.12 107 SER A CA 1
ATOM 802 C C . SER A 1 107 ? -0.269 -0.197 9.378 1.00 82.12 107 SER A C 1
ATOM 804 O O . SER A 1 107 ? -1.171 -0.054 8.548 1.00 82.12 107 SER A O 1
ATOM 806 N N . ARG A 1 108 ? 0.972 0.265 9.194 1.00 85.81 108 ARG A N 1
ATOM 807 C CA . ARG A 1 108 ? 1.468 0.829 7.934 1.00 85.81 108 ARG A CA 1
ATOM 808 C C . ARG A 1 108 ? 2.297 -0.229 7.223 1.00 85.81 108 ARG A C 1
ATOM 810 O O . ARG A 1 108 ? 3.286 -0.713 7.757 1.00 85.81 108 ARG A O 1
ATOM 817 N N . GLN A 1 109 ? 1.895 -0.602 6.014 1.00 85.88 109 GLN A N 1
ATOM 818 C CA . GLN A 1 109 ? 2.564 -1.662 5.261 1.00 85.88 109 GLN A CA 1
ATOM 819 C C . GLN A 1 109 ? 2.754 -1.247 3.801 1.00 85.88 109 GLN A C 1
ATOM 821 O O . GLN A 1 109 ? 1.789 -1.120 3.040 1.00 85.88 109 GLN A O 1
ATOM 826 N N . PRO A 1 110 ? 4.000 -1.007 3.373 1.00 88.12 110 PRO A N 1
ATOM 827 C CA . PRO A 1 110 ? 4.336 -0.937 1.965 1.00 88.12 110 PRO A CA 1
ATOM 828 C C . PRO A 1 110 ? 3.979 -2.251 1.278 1.00 88.12 110 PRO A C 1
ATOM 830 O O . PRO A 1 110 ? 4.317 -3.335 1.752 1.00 88.12 110 PRO A O 1
ATOM 833 N N . LEU A 1 111 ? 3.313 -2.148 0.139 1.00 90.38 111 LEU A N 1
ATOM 834 C CA . LEU A 1 111 ? 2.888 -3.285 -0.656 1.00 90.38 111 LEU A CA 1
ATOM 835 C C . LEU A 1 111 ? 3.488 -3.170 -2.052 1.00 90.38 111 LEU A C 1
ATOM 837 O O . LEU A 1 111 ? 3.401 -2.130 -2.705 1.00 90.38 111 LEU A O 1
ATOM 841 N N . ILE A 1 112 ? 4.089 -4.257 -2.518 1.00 91.25 112 ILE A N 1
ATOM 842 C CA . ILE A 1 112 ? 4.732 -4.336 -3.825 1.00 91.25 112 ILE A CA 1
ATOM 843 C C . ILE A 1 112 ? 4.014 -5.400 -4.637 1.00 91.25 112 ILE A C 1
ATOM 845 O O . ILE A 1 112 ? 3.858 -6.536 -4.197 1.00 91.25 112 ILE A O 1
ATOM 849 N N . ARG A 1 113 ? 3.591 -5.032 -5.841 1.00 91.94 113 ARG A N 1
ATOM 850 C CA . ARG A 1 113 ? 3.005 -5.938 -6.824 1.00 91.94 113 ARG A CA 1
ATOM 851 C C . ARG A 1 113 ? 4.006 -6.182 -7.934 1.00 91.94 113 ARG A C 1
ATOM 853 O O . ARG A 1 113 ? 4.510 -5.224 -8.506 1.00 91.94 113 ARG A O 1
ATOM 860 N N . ARG A 1 114 ? 4.197 -7.437 -8.320 1.00 91.50 114 ARG A N 1
ATOM 861 C CA . ARG A 1 114 ? 4.992 -7.847 -9.474 1.00 91.50 114 ARG A CA 1
ATOM 862 C C . ARG A 1 114 ? 4.130 -8.580 -10.493 1.00 91.50 114 ARG A C 1
ATOM 864 O O . ARG A 1 114 ? 3.419 -9.536 -10.173 1.00 91.50 114 ARG A O 1
ATOM 871 N N . ASN A 1 115 ? 4.206 -8.140 -11.743 1.00 87.06 115 ASN A N 1
ATOM 872 C CA . ASN A 1 115 ? 3.664 -8.870 -12.878 1.00 87.06 115 ASN A CA 1
ATOM 873 C C . ASN A 1 115 ? 4.506 -10.125 -13.132 1.00 87.06 115 ASN A C 1
ATOM 875 O O . ASN A 1 115 ? 5.717 -10.045 -13.307 1.00 87.06 115 ASN A O 1
ATOM 879 N N . ARG A 1 116 ? 3.857 -11.292 -13.154 1.00 83.31 116 ARG A N 1
ATOM 880 C CA . ARG A 1 116 ? 4.535 -12.589 -13.291 1.00 83.31 116 ARG A CA 1
ATOM 881 C C . ARG A 1 116 ? 5.096 -12.826 -14.692 1.00 83.31 116 ARG A C 1
ATOM 883 O O . ARG A 1 116 ? 6.037 -13.594 -14.834 1.00 83.31 116 ARG A O 1
ATOM 890 N N . THR A 1 117 ? 4.516 -12.183 -15.704 1.00 83.25 117 THR A N 1
ATOM 891 C CA . THR A 1 117 ? 4.924 -12.332 -17.105 1.00 83.25 117 THR A CA 1
ATOM 892 C C . THR A 1 117 ? 5.939 -11.269 -17.498 1.00 83.25 117 THR A C 1
ATOM 894 O O . THR A 1 117 ? 6.947 -11.592 -18.111 1.00 83.25 117 THR A O 1
ATOM 897 N N . THR A 1 118 ? 5.691 -10.005 -17.143 1.00 86.81 118 THR A N 1
ATOM 898 C CA . THR A 1 118 ? 6.544 -8.884 -17.580 1.00 86.81 118 THR A CA 1
ATOM 899 C C . THR A 1 118 ? 7.597 -8.475 -16.553 1.00 86.81 118 THR A C 1
ATOM 901 O O . THR A 1 118 ? 8.492 -7.707 -16.879 1.00 86.81 118 THR A O 1
ATOM 904 N N . GLY A 1 119 ? 7.484 -8.921 -15.298 1.00 85.62 119 GLY A N 1
ATOM 905 C CA . GLY A 1 119 ? 8.341 -8.464 -14.200 1.00 85.62 119 GLY A CA 1
ATOM 906 C C . GLY A 1 119 ? 8.045 -7.039 -13.715 1.00 85.62 119 GLY A C 1
ATOM 907 O O . GLY A 1 119 ? 8.672 -6.587 -12.762 1.00 85.62 119 GLY A O 1
ATOM 908 N N . GLU A 1 120 ? 7.081 -6.344 -14.327 1.00 88.00 120 GLU A N 1
ATOM 909 C CA . GLU A 1 120 ? 6.715 -4.968 -13.987 1.00 88.00 120 GLU A CA 1
ATOM 910 C C . GLU A 1 120 ? 6.281 -4.847 -12.522 1.00 88.00 120 GLU A C 1
ATOM 912 O O . GLU A 1 120 ? 5.455 -5.628 -12.034 1.00 88.00 120 GLU A O 1
ATOM 917 N N . LEU A 1 121 ? 6.823 -3.841 -11.835 1.00 89.25 121 LEU A N 1
ATOM 918 C CA . LEU A 1 121 ? 6.557 -3.571 -10.430 1.00 89.25 121 LEU A CA 1
ATOM 919 C C . LEU A 1 121 ? 5.600 -2.389 -10.267 1.00 89.25 121 LE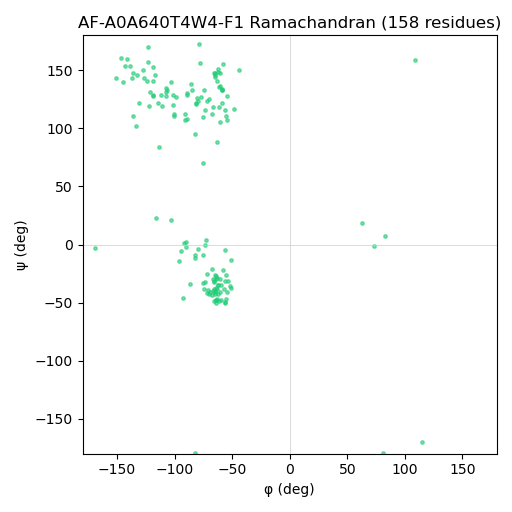U A C 1
ATOM 921 O O . LEU A 1 121 ? 5.732 -1.376 -10.946 1.00 89.25 121 LEU A O 1
ATOM 925 N N . ALA A 1 122 ? 4.669 -2.508 -9.325 1.00 88.94 122 ALA A N 1
ATOM 926 C CA . ALA A 1 122 ? 3.862 -1.399 -8.833 1.00 88.94 122 ALA A CA 1
ATOM 927 C C . ALA A 1 122 ? 3.960 -1.327 -7.309 1.00 88.94 122 ALA A C 1
ATOM 929 O O . ALA A 1 122 ? 4.005 -2.359 -6.636 1.00 88.94 122 ALA A O 1
ATOM 930 N N . TYR A 1 123 ? 3.974 -0.108 -6.781 1.00 88.81 123 TYR A N 1
ATOM 931 C CA . TYR A 1 123 ? 4.232 0.169 -5.375 1.00 88.81 123 TYR A CA 1
ATOM 932 C C . TYR A 1 123 ? 3.025 0.853 -4.757 1.00 88.81 123 TYR A C 1
ATOM 934 O O . TYR A 1 123 ? 2.393 1.708 -5.382 1.00 88.81 123 TYR A O 1
ATOM 942 N N . TYR A 1 124 ? 2.715 0.473 -3.526 1.00 88.69 124 TYR A N 1
ATOM 943 C CA . TYR A 1 124 ? 1.589 1.001 -2.781 1.00 88.69 124 TYR A CA 1
ATOM 944 C C . TYR A 1 124 ? 2.003 1.278 -1.341 1.00 88.69 124 TYR A C 1
ATOM 946 O O . TYR A 1 124 ? 2.760 0.516 -0.736 1.00 88.69 124 TYR A O 1
ATOM 954 N N . ARG A 1 125 ? 1.463 2.352 -0.775 1.00 87.44 125 ARG A N 1
ATOM 955 C CA . ARG A 1 125 ? 1.470 2.599 0.662 1.00 87.44 125 ARG A CA 1
ATOM 956 C C . ARG A 1 125 ? 0.116 2.183 1.219 1.00 87.44 125 ARG A C 1
ATOM 958 O O . ARG A 1 125 ? -0.911 2.658 0.729 1.00 87.44 125 ARG A O 1
ATOM 965 N N . CYS A 1 126 ? 0.132 1.336 2.242 1.00 88.75 126 CYS A N 1
ATOM 966 C CA . CYS A 1 126 ? -1.080 0.898 2.918 1.00 88.75 126 CYS A CA 1
ATOM 967 C C . CYS A 1 126 ? -1.093 1.348 4.376 1.00 88.75 126 CYS A C 1
ATOM 969 O O . CYS A 1 126 ? -0.045 1.369 5.023 1.00 88.75 126 CYS A O 1
ATOM 971 N N . TYR A 1 127 ? -2.286 1.654 4.872 1.00 88.00 127 TYR A N 1
ATOM 972 C CA . TYR A 1 127 ? -2.572 1.873 6.285 1.00 88.00 127 TYR A CA 1
ATOM 973 C C . TYR A 1 127 ? -3.865 1.158 6.664 1.00 88.00 127 TYR A C 1
ATOM 975 O O . TYR A 1 127 ? -4.792 1.062 5.856 1.00 88.00 127 TYR A O 1
ATOM 983 N N . SER A 1 128 ? -3.930 0.698 7.906 1.00 86.88 128 SER A N 1
ATOM 984 C CA . SER A 1 128 ? -5.139 0.185 8.543 1.00 86.88 128 SER A CA 1
ATOM 985 C C . SER A 1 128 ? -5.061 0.414 10.048 1.00 86.88 128 SER A C 1
ATOM 987 O O . SER A 1 128 ? -3.988 0.274 10.628 1.00 86.88 128 SER A O 1
ATOM 989 N N . ALA A 1 129 ? -6.182 0.740 10.692 1.00 84.69 129 ALA A N 1
ATOM 990 C CA . ALA A 1 129 ? -6.212 0.948 12.142 1.00 84.69 129 ALA A CA 1
ATOM 991 C C . ALA A 1 129 ? -5.851 -0.326 12.935 1.00 84.69 129 ALA A C 1
ATOM 993 O O . ALA A 1 129 ? -5.287 -0.245 14.021 1.00 84.69 129 ALA A O 1
ATOM 994 N N . GLN A 1 130 ? -6.140 -1.505 12.375 1.00 83.94 130 GLN A N 1
ATOM 995 C CA . GLN A 1 130 ? -5.765 -2.812 12.918 1.00 83.94 130 GLN A CA 1
ATOM 996 C C . GLN A 1 130 ? -5.043 -3.633 11.843 1.00 83.94 130 GLN A C 1
ATOM 998 O O . GLN A 1 130 ? -5.368 -3.463 10.667 1.00 83.94 130 GLN A O 1
ATOM 1003 N N . PRO A 1 131 ? -4.110 -4.535 12.206 1.00 82.81 131 PRO A N 1
ATOM 1004 C CA . PRO A 1 131 ? -3.451 -5.411 11.243 1.00 82.81 131 PRO A CA 1
ATOM 1005 C C . PRO A 1 131 ? -4.467 -6.201 10.414 1.00 82.81 131 PRO A C 1
ATOM 1007 O O . PRO A 1 131 ? -5.342 -6.871 10.963 1.00 82.81 131 PRO A O 1
ATOM 1010 N N . VAL A 1 132 ? -4.337 -6.149 9.087 1.00 85.94 132 VAL A N 1
ATOM 1011 C CA . VAL A 1 132 ? -5.195 -6.907 8.169 1.00 85.94 132 VAL A CA 1
ATOM 1012 C C . VAL A 1 132 ? -4.391 -7.890 7.324 1.00 85.94 132 VAL A C 1
ATOM 1014 O O . VAL A 1 132 ? -3.221 -7.646 7.026 1.00 85.94 132 VAL A O 1
ATOM 1017 N N . PRO A 1 133 ? -5.006 -8.997 6.873 1.00 86.94 133 PRO A N 1
ATOM 1018 C CA . PRO A 1 133 ? -4.351 -9.919 5.959 1.00 86.94 133 PRO A CA 1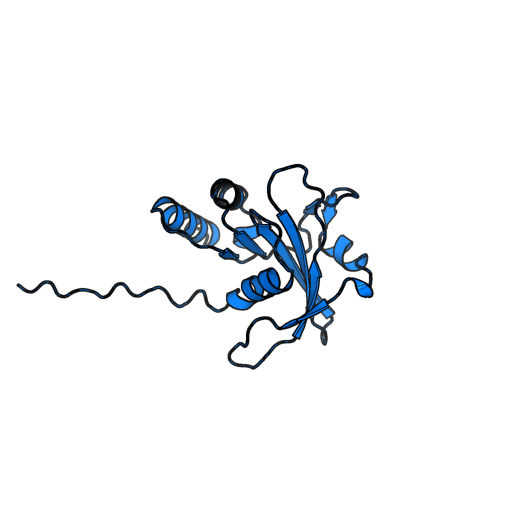
ATOM 1019 C C . PRO A 1 133 ? -3.955 -9.245 4.640 1.00 86.94 133 PRO A C 1
ATOM 1021 O O . PRO A 1 133 ? -4.696 -8.421 4.096 1.00 86.94 133 PRO A O 1
ATOM 1024 N N . LEU A 1 134 ? -2.846 -9.702 4.048 1.00 86.62 134 LEU A N 1
ATOM 1025 C CA . LEU A 1 134 ? -2.393 -9.267 2.721 1.00 86.62 134 LEU A CA 1
ATOM 1026 C C . LEU A 1 134 ? -3.496 -9.384 1.658 1.00 86.62 134 LEU A C 1
ATOM 1028 O O . LEU A 1 134 ? -3.618 -8.534 0.780 1.00 86.62 134 LEU A O 1
ATOM 1032 N N . THR A 1 135 ? -4.340 -10.412 1.748 1.00 86.81 135 THR A N 1
ATOM 1033 C CA . THR A 1 135 ? -5.463 -10.626 0.827 1.00 86.81 135 THR A CA 1
ATOM 1034 C C . THR A 1 135 ? -6.455 -9.461 0.824 1.00 86.81 135 THR A C 1
ATOM 1036 O O . THR A 1 135 ? -6.961 -9.113 -0.242 1.00 86.81 135 THR A O 1
ATOM 1039 N N . THR A 1 136 ? -6.687 -8.808 1.967 1.00 86.69 136 THR A N 1
ATOM 1040 C CA . THR A 1 136 ? -7.526 -7.605 2.071 1.00 86.69 136 THR A CA 1
ATOM 1041 C C . THR A 1 136 ? -6.890 -6.441 1.320 1.00 86.69 136 THR A C 1
ATOM 1043 O O . THR A 1 136 ? -7.539 -5.837 0.467 1.00 86.69 136 THR A O 1
ATOM 1046 N N . LEU A 1 137 ? -5.598 -6.185 1.547 1.00 87.12 137 LEU A N 1
ATOM 1047 C CA . LEU A 1 137 ? -4.864 -5.120 0.855 1.00 87.12 137 LEU A CA 1
ATOM 1048 C C . LEU A 1 137 ? -4.845 -5.338 -0.666 1.00 87.12 137 LEU A C 1
ATOM 1050 O O . LEU A 1 137 ? -5.064 -4.403 -1.433 1.00 87.12 137 LEU A O 1
ATOM 1054 N N . VAL A 1 138 ? -4.660 -6.584 -1.115 1.00 87.06 138 VAL A N 1
ATOM 1055 C CA . VAL A 1 138 ? -4.690 -6.955 -2.540 1.00 87.06 138 VAL A CA 1
ATOM 1056 C C . VAL A 1 138 ? -6.069 -6.738 -3.162 1.00 87.06 138 VAL A C 1
ATOM 1058 O O . VAL A 1 138 ? -6.162 -6.262 -4.297 1.00 87.06 138 VAL A O 1
ATOM 1061 N N . ARG A 1 139 ? -7.151 -7.052 -2.438 1.00 84.38 139 ARG A N 1
ATOM 1062 C CA . ARG A 1 139 ? -8.521 -6.791 -2.905 1.00 84.38 139 ARG A CA 1
ATOM 1063 C C . ARG A 1 139 ? -8.772 -5.296 -3.076 1.00 84.38 139 ARG A C 1
ATOM 1065 O O . ARG A 1 139 ? -9.234 -4.890 -4.139 1.00 84.38 139 ARG A O 1
ATOM 1072 N N . VAL A 1 140 ? -8.387 -4.482 -2.092 1.00 83.88 140 VAL A N 1
ATOM 1073 C CA . VAL A 1 140 ? -8.528 -3.015 -2.143 1.00 83.88 140 VAL A CA 1
ATOM 1074 C C . VAL A 1 140 ? -7.657 -2.409 -3.253 1.00 83.88 140 VAL A C 1
ATOM 1076 O O . VAL A 1 140 ? -8.114 -1.560 -4.014 1.00 83.88 140 VAL A O 1
ATOM 1079 N N . ALA A 1 141 ? -6.428 -2.899 -3.441 1.00 82.75 141 ALA A N 1
ATOM 1080 C CA . ALA A 1 141 ? -5.582 -2.491 -4.565 1.00 82.75 141 ALA A CA 1
ATOM 1081 C C . ALA A 1 141 ? -6.209 -2.850 -5.929 1.00 82.75 141 ALA A C 1
ATOM 1083 O O . ALA A 1 141 ? -6.049 -2.126 -6.917 1.00 82.75 141 ALA A O 1
ATOM 1084 N N . GLY A 1 142 ? -6.914 -3.984 -5.990 1.00 74.69 142 GLY A N 1
ATOM 1085 C CA . GLY A 1 142 ? -7.608 -4.496 -7.170 1.00 74.69 142 GLY A CA 1
ATOM 1086 C C . GLY A 1 142 ? -8.908 -3.766 -7.511 1.00 74.69 142 GLY A C 1
ATOM 1087 O O . GLY A 1 142 ? -9.226 -3.601 -8.691 1.00 74.69 142 GLY A O 1
ATOM 1088 N N . SER A 1 143 ? -9.631 -3.276 -6.501 1.00 67.38 143 SER A N 1
ATOM 1089 C CA . SER A 1 143 ? -10.898 -2.552 -6.658 1.00 67.38 143 SER A CA 1
ATOM 1090 C C . SER A 1 143 ? -10.727 -1.130 -7.204 1.00 67.38 143 SER A C 1
ATOM 1092 O O . SER A 1 143 ? -11.721 -0.478 -7.513 1.00 67.38 143 SER A O 1
ATOM 1094 N N . ARG A 1 144 ? -9.485 -0.691 -7.469 1.00 58.88 144 ARG A N 1
ATOM 1095 C CA . ARG A 1 144 ? -9.119 0.572 -8.145 1.00 58.88 144 ARG A CA 1
ATOM 1096 C C . ARG A 1 144 ? -9.842 0.819 -9.486 1.00 58.88 144 ARG A C 1
ATOM 1098 O O . ARG A 1 144 ? -9.824 1.938 -9.983 1.00 58.88 144 ARG A O 1
ATOM 1105 N N . ARG A 1 145 ? -10.507 -0.183 -10.082 1.00 42.19 145 ARG A N 1
ATOM 1106 C CA . ARG A 1 145 ? -11.396 -0.002 -11.254 1.00 42.19 145 ARG A CA 1
ATOM 1107 C C . ARG A 1 145 ? -12.869 0.279 -10.939 1.00 42.19 145 ARG A C 1
ATOM 1109 O O . ARG A 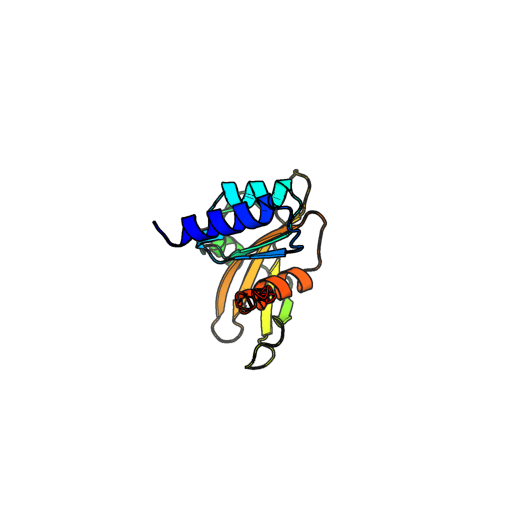1 145 ? -13.637 0.479 -11.871 1.00 42.19 145 ARG A O 1
ATOM 1116 N N . ARG A 1 146 ? -13.277 0.303 -9.671 1.00 36.38 146 ARG A N 1
ATOM 1117 C CA . ARG A 1 146 ? -14.656 0.590 -9.250 1.00 36.38 146 ARG A CA 1
ATOM 1118 C C . ARG A 1 146 ? -14.833 2.014 -8.706 1.00 36.38 146 ARG A C 1
ATOM 1120 O O . ARG A 1 146 ? -15.819 2.289 -8.037 1.00 36.38 146 ARG A O 1
ATOM 1127 N N . ALA A 1 147 ? -13.936 2.942 -9.049 1.00 34.19 147 ALA A N 1
ATOM 1128 C CA . ALA A 1 147 ? -14.224 4.376 -8.983 1.00 34.19 147 ALA A CA 1
ATOM 1129 C C . ALA A 1 147 ? -15.143 4.749 -10.166 1.00 34.19 147 ALA A C 1
ATOM 1131 O O . ALA A 1 147 ? -14.707 5.313 -11.164 1.00 34.19 147 ALA A O 1
ATOM 1132 N N . GLY A 1 148 ? -16.396 4.297 -10.098 1.00 32.88 148 GLY A N 1
ATOM 1133 C CA . GLY A 1 148 ? -17.386 4.461 -11.166 1.00 32.88 148 GLY A CA 1
ATOM 1134 C C . GLY A 1 148 ? -18.823 4.102 -10.787 1.00 32.88 148 GLY A C 1
ATOM 1135 O O . GLY A 1 148 ? -19.713 4.304 -11.602 1.00 32.88 148 GLY A O 1
ATOM 1136 N N . GLN A 1 149 ? -19.083 3.622 -9.568 1.00 27.09 149 GLN A N 1
ATOM 1137 C CA . GLN A 1 149 ? -20.445 3.526 -9.051 1.00 27.09 149 GLN A CA 1
ATOM 1138 C C . GLN A 1 149 ? -20.577 4.495 -7.883 1.00 27.09 149 GLN A C 1
ATOM 1140 O O . GLN A 1 149 ? -20.401 4.141 -6.719 1.00 27.09 149 GLN A O 1
ATOM 1145 N N . TRP A 1 150 ? -20.855 5.752 -8.216 1.00 26.42 150 TRP A N 1
ATOM 1146 C CA . TRP A 1 150 ? -21.525 6.625 -7.268 1.00 26.42 150 TRP A CA 1
ATOM 1147 C C . TRP A 1 150 ? -22.881 5.996 -6.946 1.00 26.42 150 TRP A C 1
ATOM 1149 O O . TRP A 1 150 ? -23.546 5.528 -7.878 1.00 26.42 150 TRP A O 1
ATOM 1159 N N . PRO A 1 151 ? -23.319 5.947 -5.676 1.00 24.86 151 PRO A N 1
ATOM 1160 C CA . PRO A 1 151 ? -24.738 5.800 -5.428 1.00 24.86 151 PRO A CA 1
ATOM 1161 C C . PRO A 1 151 ? -25.401 7.018 -6.074 1.00 24.86 151 PRO A C 1
ATOM 1163 O O . PRO A 1 151 ? -25.254 8.147 -5.608 1.00 24.86 151 PRO A O 1
ATOM 1166 N N . THR A 1 152 ? -26.063 6.810 -7.210 1.00 27.50 152 THR A N 1
ATOM 1167 C CA . THR A 1 152 ? -27.038 7.764 -7.725 1.00 27.50 152 THR A CA 1
ATOM 1168 C C . THR A 1 152 ? -28.053 7.960 -6.613 1.00 27.50 152 THR A C 1
ATOM 1170 O O . THR A 1 152 ? -28.791 7.035 -6.277 1.00 27.50 152 THR A O 1
ATOM 1173 N N . VAL A 1 153 ? -28.051 9.145 -6.005 1.00 32.69 153 VAL A N 1
ATOM 1174 C CA . VAL A 1 153 ? -29.151 9.583 -5.150 1.00 32.69 153 VAL A CA 1
ATOM 1175 C C . VAL A 1 153 ? -30.389 9.548 -6.048 1.00 32.69 153 VAL A C 1
ATOM 1177 O O . VAL A 1 153 ? -30.351 10.179 -7.109 1.00 32.69 153 VAL A O 1
ATOM 1180 N N . PRO A 1 154 ? -31.446 8.786 -5.721 1.00 26.50 154 PRO A N 1
ATOM 1181 C CA . PRO A 1 154 ? -32.655 8.843 -6.516 1.00 26.50 154 PRO A CA 1
ATOM 1182 C C . PRO A 1 154 ? -33.165 10.276 -6.409 1.00 26.50 154 PRO A C 1
ATOM 1184 O O . PRO A 1 154 ? -33.440 10.766 -5.313 1.00 26.50 154 PRO A O 1
ATOM 1187 N N . SER A 1 155 ? -33.233 10.971 -7.542 1.00 35.00 155 SER A N 1
ATOM 1188 C CA . SER A 1 155 ? -33.954 12.228 -7.656 1.00 35.00 155 SER A CA 1
ATOM 1189 C C . SER A 1 155 ? -35.425 11.922 -7.393 1.00 35.00 155 SER A C 1
ATOM 1191 O O . SER A 1 155 ? -36.192 11.577 -8.291 1.00 35.00 155 SER A O 1
ATOM 1193 N N . GLY A 1 156 ? -35.801 11.982 -6.118 1.00 29.28 156 GLY A N 1
ATOM 1194 C CA . GLY A 1 156 ? -37.187 11.996 -5.702 1.00 29.28 156 GLY A CA 1
ATOM 1195 C C . GLY A 1 156 ? -37.871 13.161 -6.400 1.00 29.28 156 GLY A C 1
ATOM 1196 O O . GLY A 1 156 ? -37.510 14.319 -6.191 1.00 29.28 156 GLY A O 1
ATOM 1197 N N . ARG A 1 157 ? -38.837 12.831 -7.260 1.00 36.72 157 ARG A N 1
ATOM 1198 C CA . ARG A 1 157 ? -39.878 13.754 -7.706 1.00 36.72 157 ARG A CA 1
ATOM 1199 C C . ARG A 1 157 ? -40.468 14.429 -6.470 1.00 36.72 157 ARG A C 1
ATOM 1201 O O . ARG A 1 157 ? -41.102 13.755 -5.664 1.00 36.72 157 ARG A O 1
ATOM 1208 N N . PHE A 1 158 ? -40.308 15.740 -6.368 1.00 34.31 158 PHE A N 1
ATOM 1209 C CA . PHE A 1 158 ? -41.314 16.566 -5.721 1.00 34.31 158 PHE A CA 1
ATOM 1210 C C . PHE A 1 158 ? -42.140 17.207 -6.826 1.00 34.31 158 PHE A C 1
ATOM 1212 O O . PHE A 1 158 ? -41.637 17.964 -7.653 1.00 34.31 158 PHE A O 1
ATOM 1219 N N . SER A 1 159 ? -43.388 16.762 -6.872 1.00 41.31 159 SER A N 1
ATOM 1220 C CA . SER A 1 159 ? -44.470 17.266 -7.699 1.00 41.31 159 SER A CA 1
ATOM 1221 C C . SER A 1 159 ? -44.793 18.712 -7.323 1.00 41.31 159 SER A C 1
ATOM 1223 O O . SER A 1 159 ? -44.822 19.043 -6.137 1.00 41.31 159 SER A O 1
ATOM 1225 N N . GLY A 1 160 ? -45.070 19.529 -8.334 1.00 38.66 160 GLY A N 1
ATOM 1226 C CA . GLY A 1 160 ? -45.979 20.670 -8.253 1.00 38.66 160 GLY A CA 1
ATOM 1227 C C . GLY A 1 160 ? -47.169 20.390 -9.154 1.00 38.66 160 GLY A C 1
ATOM 1228 O O . GLY A 1 160 ? -46.955 19.669 -10.159 1.00 38.66 160 GLY A O 1
#